Protein AF-A0A200JCT5-F1 (afdb_monomer_lite)

InterPro domains:
  IPR025014 Protein of unknown function DUF3958 [PF13125] (9-111)

pLDDT: mean 91.37, std 11.91, range [40.0, 98.0]

Foldseek 3Di:
DDLVVVLVVLVVVLVVLVVVLVVLVVVLVVLVVVVVVLVVVLVVVLVVLVVVLVVQVVPPCNVVSVVVSVVSVVVSVVVVVVSVVVNVVSVVSNVVSVVVSVVSVVVNVVSVVVVVVVVVPD

Sequence (122 aa):
MNVEDKELKINQQLRQVSIDQEDKRQEIRELEDLEADYFSIHHQEQRYFQDLIGNNQGSRDIGHFMELDEEANRLHQYERQRLEDIAERLVDEEVQLRRLEEDLYDERQKLFASENDSEVSD

Organism: NCBI:txid1834192

Structure (mmCIF, N/CA/C/O backbone):
data_AF-A0A200JCT5-F1
#
_entry.id   AF-A0A200JCT5-F1
#
loop_
_atom_site.group_PDB
_atom_site.id
_atom_site.type_symbol
_atom_site.label_atom_id
_atom_site.label_alt_id
_atom_site.label_comp_id
_atom_site.label_asym_id
_atom_site.label_entity_id
_atom_site.label_seq_id
_atom_site.pdbx_PDB_ins_code
_atom_site.Cartn_x
_atom_site.Cartn_y
_atom_site.Cartn_z
_atom_site.occupancy
_atom_site.B_iso_or_equiv
_atom_site.auth_seq_id
_atom_site.auth_comp_id
_atom_site.auth_asym_id
_atom_site.auth_atom_id
_atom_site.pdbx_PDB_model_num
ATOM 1 N N . MET A 1 1 ? -24.965 5.017 33.084 1.00 65.81 1 MET A N 1
ATOM 2 C CA . MET A 1 1 ? -24.834 4.157 31.895 1.00 65.81 1 MET A CA 1
ATOM 3 C C . MET A 1 1 ? -24.848 2.733 32.407 1.00 65.81 1 MET A C 1
ATOM 5 O O . MET A 1 1 ? -23.978 2.414 33.218 1.00 65.81 1 MET A O 1
ATOM 9 N N . ASN A 1 2 ? -25.890 1.970 32.078 1.00 85.56 2 ASN A N 1
ATOM 10 C CA . ASN A 1 2 ? -25.998 0.572 32.503 1.00 85.56 2 ASN A CA 1
ATOM 11 C C . ASN A 1 2 ? -25.021 -0.299 31.682 1.00 85.56 2 ASN A C 1
ATOM 13 O O . ASN A 1 2 ? -24.335 0.203 30.786 1.00 85.56 2 ASN A O 1
ATOM 17 N N . VAL A 1 3 ? -24.892 -1.576 32.039 1.00 86.62 3 VAL A N 1
ATOM 18 C CA . VAL A 1 3 ? -23.999 -2.507 31.335 1.00 86.62 3 VAL A CA 1
ATOM 19 C C . VAL A 1 3 ? -24.427 -2.687 29.878 1.00 86.62 3 VAL A C 1
ATOM 21 O O . VAL A 1 3 ? -23.576 -2.625 28.997 1.00 86.62 3 VAL A O 1
ATOM 24 N N . GLU A 1 4 ? -25.731 -2.765 29.611 1.00 89.19 4 GLU A N 1
ATOM 25 C CA . GLU A 1 4 ? -26.290 -2.873 28.256 1.00 89.19 4 GLU A CA 1
ATOM 26 C C . GLU A 1 4 ? -25.883 -1.698 27.346 1.00 89.19 4 GLU A C 1
ATOM 28 O O . GLU A 1 4 ? -25.460 -1.908 26.212 1.00 89.19 4 GLU A O 1
ATOM 33 N N . ASP A 1 5 ? -25.942 -0.459 27.844 1.00 91.69 5 ASP A N 1
ATOM 34 C CA . ASP A 1 5 ? -25.532 0.745 27.113 1.00 91.69 5 ASP A CA 1
ATOM 35 C C . ASP A 1 5 ? -24.029 0.709 26.785 1.00 91.69 5 ASP A C 1
ATOM 37 O O . ASP A 1 5 ? -23.605 1.117 25.699 1.00 91.69 5 ASP A O 1
ATOM 41 N N . LYS A 1 6 ? -23.206 0.248 27.739 1.00 91.12 6 LYS A N 1
ATOM 42 C CA . LYS A 1 6 ? -21.753 0.116 27.557 1.00 91.12 6 LYS A CA 1
ATOM 43 C C . LYS A 1 6 ? -21.425 -0.986 26.555 1.00 91.12 6 LYS A C 1
ATOM 45 O O . LYS A 1 6 ? -20.622 -0.754 25.656 1.00 91.12 6 LYS A O 1
ATOM 50 N N . GLU A 1 7 ? -22.074 -2.144 26.661 1.00 93.38 7 GLU A N 1
ATOM 51 C CA . GLU A 1 7 ? -21.900 -3.239 25.709 1.00 93.38 7 GLU A CA 1
ATOM 52 C C . GLU A 1 7 ? -22.338 -2.810 24.305 1.00 93.38 7 GLU A C 1
ATOM 54 O O . GLU A 1 7 ? -21.620 -3.046 23.332 1.00 93.38 7 GLU A O 1
ATOM 59 N N . LEU A 1 8 ? -23.483 -2.133 24.181 1.00 94.81 8 LEU A N 1
ATOM 60 C CA . LEU A 1 8 ? -23.967 -1.631 22.900 1.00 94.81 8 LEU A CA 1
ATOM 61 C C . LEU A 1 8 ? -22.942 -0.695 22.252 1.00 94.81 8 LEU A C 1
ATOM 63 O O . LEU A 1 8 ? -22.683 -0.818 21.054 1.00 94.81 8 LEU A O 1
ATOM 67 N N . LYS A 1 9 ? -22.332 0.200 23.037 1.00 95.56 9 LYS A N 1
ATOM 68 C CA . LYS A 1 9 ? -21.283 1.103 22.554 1.00 95.56 9 LYS A CA 1
ATOM 69 C C . LYS A 1 9 ? -20.042 0.337 22.088 1.00 95.56 9 LYS A C 1
ATOM 71 O O . LYS A 1 9 ? -19.582 0.584 20.975 1.00 95.56 9 LYS A O 1
ATOM 76 N N . ILE A 1 10 ? -19.549 -0.617 22.879 1.00 94.50 10 ILE A N 1
ATOM 77 C CA . ILE A 1 10 ? -18.392 -1.444 22.503 1.00 94.50 10 ILE A CA 1
ATOM 78 C C . ILE A 1 10 ? -18.691 -2.228 21.217 1.00 94.50 10 ILE A C 1
ATOM 80 O O . ILE A 1 10 ? -17.896 -2.223 20.283 1.00 94.50 10 ILE A O 1
ATOM 84 N N . ASN A 1 11 ? -19.881 -2.819 21.101 1.00 95.25 11 ASN A N 1
ATOM 85 C CA . ASN A 1 11 ? -20.305 -3.552 19.907 1.00 95.25 11 ASN A CA 1
ATOM 86 C C . ASN A 1 11 ? -20.463 -2.655 18.667 1.00 95.25 11 ASN A C 1
ATOM 88 O O . ASN A 1 11 ? -20.313 -3.133 17.541 1.00 95.25 11 ASN A O 1
ATOM 92 N N . GLN A 1 12 ? -20.814 -1.378 18.837 1.00 97.12 12 GLN A N 1
ATOM 93 C CA . GLN A 1 12 ? -20.809 -0.405 17.741 1.00 97.12 12 GLN A CA 1
ATOM 94 C C . GLN A 1 12 ? -19.377 -0.073 17.313 1.00 97.12 12 GLN A C 1
ATOM 96 O O . GLN A 1 12 ? -19.099 -0.047 16.117 1.00 97.12 12 GLN A O 1
ATOM 101 N N . GLN A 1 13 ? -18.466 0.119 18.270 1.00 97.25 13 GLN A N 1
ATOM 102 C CA . GLN A 1 13 ? -17.056 0.388 17.985 1.00 97.25 13 GLN A CA 1
ATOM 103 C C . GLN A 1 13 ? -16.378 -0.803 17.300 1.00 97.25 13 GLN A C 1
ATOM 105 O O . GLN A 1 13 ? -15.729 -0.605 16.283 1.00 97.25 13 GLN A O 1
ATOM 110 N N . LEU A 1 14 ? -16.606 -2.035 17.765 1.00 97.44 14 LEU A N 1
ATOM 111 C CA . LEU A 1 14 ? -16.096 -3.253 17.122 1.00 97.44 14 LEU A CA 1
ATOM 112 C C . LEU A 1 14 ? -16.577 -3.386 15.671 1.00 97.44 14 LEU A C 1
ATOM 114 O O . LEU A 1 14 ? -15.805 -3.750 14.789 1.00 97.44 14 LEU A O 1
ATOM 118 N N . ARG A 1 15 ? -17.845 -3.045 15.398 1.00 97.62 15 ARG A N 1
ATOM 119 C CA . ARG A 1 15 ? -18.361 -3.019 14.021 1.00 97.62 15 ARG A CA 1
ATOM 120 C C . ARG A 1 15 ? -17.646 -1.989 13.160 1.00 97.62 15 ARG A C 1
ATOM 122 O O . ARG A 1 15 ? -17.331 -2.301 12.019 1.00 97.62 15 ARG A O 1
ATOM 129 N N . GLN A 1 16 ? -17.400 -0.794 13.693 1.00 97.50 16 GLN A N 1
ATOM 130 C CA . GLN A 1 16 ? -16.672 0.238 12.961 1.00 97.50 16 GLN A CA 1
ATOM 131 C C . GLN A 1 16 ? -15.232 -0.199 12.680 1.00 97.50 16 GLN A C 1
ATOM 133 O O . GLN A 1 16 ? -14.814 -0.161 11.532 1.00 97.50 16 GLN A O 1
ATOM 138 N N . VAL A 1 17 ? -14.521 -0.717 13.686 1.00 97.56 17 VAL A N 1
ATOM 139 C CA . VAL A 1 17 ? -13.151 -1.226 13.525 1.00 97.56 17 VAL A CA 1
ATOM 140 C C . VAL A 1 17 ? -13.091 -2.343 12.485 1.00 97.56 17 VAL A C 1
ATOM 142 O O . VAL A 1 17 ? -12.186 -2.358 11.663 1.00 97.56 17 VAL A O 1
ATOM 145 N N . SER A 1 18 ? -14.076 -3.245 12.458 1.00 97.00 18 SER A N 1
ATOM 146 C CA . SER A 1 18 ? -14.143 -4.291 11.434 1.00 97.00 18 SER A CA 1
ATOM 147 C C . SER A 1 18 ? -14.317 -3.739 10.017 1.00 97.00 18 SER A C 1
ATOM 149 O O . SER A 1 18 ? -13.798 -4.350 9.085 1.00 97.00 18 SER A O 1
ATOM 151 N N . ILE A 1 19 ? -15.065 -2.645 9.842 1.00 98.00 19 ILE A N 1
ATOM 152 C CA . ILE A 1 19 ? -15.211 -1.972 8.543 1.00 98.00 19 ILE A CA 1
ATOM 153 C C . ILE A 1 19 ? -13.881 -1.317 8.174 1.00 98.00 19 ILE A C 1
ATOM 155 O O . ILE A 1 19 ? -13.336 -1.614 7.116 1.00 98.00 19 ILE A O 1
ATOM 159 N N . ASP A 1 20 ? -13.315 -0.531 9.091 1.00 97.94 20 ASP A N 1
ATOM 160 C CA . ASP A 1 20 ? -12.058 0.186 8.880 1.00 97.94 20 ASP A CA 1
ATOM 161 C C . ASP A 1 20 ? -10.910 -0.784 8.541 1.00 97.94 20 ASP A C 1
ATOM 163 O O . ASP A 1 20 ? -10.092 -0.508 7.668 1.00 97.94 20 ASP A O 1
ATOM 167 N N . GLN A 1 21 ? -10.856 -1.957 9.184 1.00 96.88 21 GLN A N 1
ATOM 168 C CA . GLN A 1 21 ? -9.867 -2.991 8.874 1.00 96.88 21 GLN A CA 1
ATOM 169 C C . GLN A 1 21 ? -10.040 -3.583 7.471 1.00 96.88 21 GLN A C 1
ATOM 171 O O . GLN A 1 21 ? -9.037 -3.904 6.833 1.00 96.88 21 GLN A O 1
ATOM 176 N N . GLU A 1 22 ? -11.272 -3.794 6.999 1.00 97.69 22 GLU A N 1
ATOM 177 C CA . GLU A 1 22 ? -11.484 -4.311 5.643 1.00 97.69 22 GLU A CA 1
ATOM 178 C C . GLU A 1 22 ? -11.142 -3.248 4.598 1.00 97.69 22 GLU A C 1
ATOM 180 O O . GLU A 1 22 ? -10.458 -3.569 3.628 1.00 97.69 22 GLU A O 1
ATOM 185 N N . ASP A 1 23 ? -11.507 -1.987 4.846 1.00 97.44 23 ASP A N 1
ATOM 186 C CA . ASP A 1 23 ? -11.125 -0.856 3.998 1.00 97.44 23 ASP A CA 1
ATOM 187 C C . ASP A 1 23 ? -9.593 -0.745 3.907 1.00 97.44 23 ASP A C 1
ATOM 189 O O . ASP A 1 23 ? -9.034 -0.688 2.811 1.00 97.44 23 ASP A O 1
ATOM 193 N N . LYS A 1 24 ? -8.880 -0.836 5.040 1.00 96.88 24 LYS A N 1
ATOM 194 C CA . LYS A 1 24 ? -7.407 -0.854 5.049 1.00 96.88 24 LYS A CA 1
ATOM 195 C C . LYS A 1 24 ? -6.825 -2.039 4.287 1.00 96.88 24 LYS A C 1
ATOM 197 O O . LYS A 1 24 ? -5.872 -1.872 3.531 1.00 96.88 24 LYS A O 1
ATOM 202 N N . ARG A 1 25 ? -7.388 -3.239 4.450 1.00 95.56 25 ARG A N 1
ATOM 203 C CA . ARG A 1 25 ? -6.947 -4.422 3.695 1.00 95.56 25 ARG A CA 1
ATOM 204 C C . ARG A 1 25 ? -7.166 -4.254 2.198 1.00 95.56 25 ARG A C 1
ATOM 206 O O . ARG A 1 25 ? -6.354 -4.752 1.424 1.00 95.56 25 ARG A O 1
ATOM 213 N N . GLN A 1 26 ? -8.244 -3.593 1.789 1.00 97.69 26 GLN A N 1
ATOM 214 C CA . GLN A 1 26 ? -8.470 -3.272 0.389 1.00 97.69 26 GLN A CA 1
ATOM 215 C C . GLN A 1 26 ? -7.425 -2.273 -0.122 1.00 97.69 26 GLN A C 1
ATOM 217 O O . GLN A 1 26 ? -6.808 -2.545 -1.147 1.00 97.69 26 GLN A O 1
ATOM 222 N N . GLU A 1 27 ? -7.165 -1.186 0.609 1.00 97.75 27 GLU A N 1
ATOM 223 C CA . GLU A 1 27 ? -6.136 -0.201 0.241 1.00 97.75 27 GLU A CA 1
ATOM 224 C C . GLU A 1 27 ? -4.743 -0.837 0.094 1.00 97.75 27 GLU A C 1
ATOM 226 O O . GLU A 1 27 ? -4.014 -0.514 -0.840 1.00 97.75 27 GLU A O 1
ATOM 231 N N . ILE A 1 28 ? -4.383 -1.777 0.977 1.00 95.81 28 ILE A N 1
ATOM 232 C CA . ILE A 1 28 ? -3.117 -2.520 0.883 1.00 95.81 28 ILE A CA 1
ATOM 233 C C . ILE A 1 28 ? -3.061 -3.347 -0.408 1.00 95.81 28 ILE A C 1
ATOM 235 O O . ILE A 1 28 ? -2.059 -3.287 -1.110 1.00 95.81 28 ILE A O 1
ATOM 239 N N . ARG A 1 29 ? -4.130 -4.073 -0.765 1.00 97.44 29 ARG A N 1
ATOM 240 C CA . ARG A 1 29 ? -4.168 -4.854 -2.019 1.00 97.44 29 ARG A CA 1
ATOM 241 C C . ARG A 1 29 ? -4.059 -3.956 -3.252 1.00 97.44 29 ARG A C 1
ATOM 243 O O . ARG A 1 29 ? -3.348 -4.288 -4.191 1.00 97.44 29 ARG A O 1
ATOM 250 N N . GLU A 1 30 ? -4.744 -2.814 -3.244 1.00 97.50 30 GLU A N 1
ATOM 251 C CA . GLU A 1 30 ? -4.661 -1.836 -4.335 1.00 97.50 30 GLU A CA 1
ATOM 252 C C . GLU A 1 30 ? -3.240 -1.266 -4.478 1.00 97.50 30 GLU A C 1
ATOM 254 O O . GLU A 1 30 ? -2.776 -1.037 -5.596 1.00 97.50 30 GLU A O 1
ATOM 259 N N . LEU A 1 31 ? -2.527 -1.073 -3.362 1.00 97.50 31 LEU A N 1
ATOM 260 C CA . LEU A 1 31 ? -1.121 -0.679 -3.382 1.00 97.50 31 LEU A CA 1
ATOM 261 C C . LEU A 1 31 ? -0.218 -1.795 -3.926 1.00 97.50 31 LEU A C 1
ATOM 263 O O . LEU A 1 31 ? 0.646 -1.505 -4.746 1.00 97.50 31 LEU A O 1
ATOM 267 N N . GLU A 1 32 ? -0.425 -3.048 -3.517 1.00 96.06 32 GLU A N 1
ATOM 268 C CA . GLU A 1 32 ? 0.331 -4.205 -4.027 1.00 96.06 32 GLU A CA 1
ATOM 269 C C . GLU A 1 32 ? 0.178 -4.355 -5.552 1.00 96.06 32 GLU A C 1
ATOM 271 O O . GLU A 1 32 ? 1.160 -4.597 -6.260 1.00 96.06 32 GLU A O 1
ATOM 276 N N . ASP A 1 33 ? -1.036 -4.152 -6.075 1.00 97.19 33 ASP A N 1
ATOM 277 C CA . ASP A 1 33 ? -1.303 -4.146 -7.517 1.00 97.19 33 ASP A CA 1
ATOM 278 C C . ASP A 1 33 ? -0.568 -2.986 -8.216 1.00 97.19 33 ASP A C 1
ATOM 280 O O . ASP A 1 33 ? 0.073 -3.181 -9.254 1.00 97.19 33 ASP A O 1
ATOM 284 N N . LEU A 1 34 ? -0.596 -1.785 -7.626 1.00 95.69 34 LEU A N 1
ATOM 285 C CA . LEU A 1 34 ? 0.114 -0.616 -8.152 1.00 95.69 34 LEU A CA 1
ATOM 286 C C . LEU A 1 34 ? 1.637 -0.820 -8.167 1.00 95.69 34 LEU A C 1
ATOM 288 O O . LEU A 1 34 ? 2.299 -0.447 -9.137 1.00 95.69 34 LEU A O 1
ATOM 292 N N . GLU A 1 35 ? 2.200 -1.415 -7.116 1.00 96.31 35 GLU A N 1
ATOM 293 C CA . GLU A 1 35 ? 3.620 -1.764 -7.047 1.00 96.31 35 GLU A CA 1
ATOM 294 C C . GLU A 1 35 ? 3.992 -2.777 -8.132 1.00 96.31 35 GLU A C 1
ATOM 296 O O . GLU A 1 35 ? 5.007 -2.610 -8.814 1.00 96.31 35 GLU A O 1
ATOM 301 N N . ALA A 1 36 ? 3.164 -3.805 -8.340 1.00 95.19 36 ALA A N 1
ATOM 302 C CA . ALA A 1 36 ? 3.389 -4.802 -9.381 1.00 95.19 36 ALA A CA 1
ATOM 303 C C . ALA A 1 36 ? 3.414 -4.170 -10.784 1.00 95.19 36 ALA A C 1
ATOM 305 O O . ALA A 1 36 ? 4.323 -4.453 -11.577 1.00 95.19 36 ALA A O 1
ATOM 306 N N . ASP A 1 37 ? 2.466 -3.277 -11.072 1.00 95.75 37 ASP A N 1
ATOM 307 C CA . ASP A 1 37 ? 2.421 -2.519 -12.323 1.00 95.75 37 ASP A CA 1
ATOM 308 C C . ASP A 1 37 ? 3.651 -1.619 -12.481 1.00 95.75 37 ASP A C 1
ATOM 310 O O . ASP A 1 37 ? 4.303 -1.626 -13.531 1.00 95.75 37 ASP A O 1
ATOM 314 N N . TYR A 1 38 ? 4.021 -0.894 -11.424 1.00 94.56 38 TYR A N 1
ATOM 315 C CA . TYR A 1 38 ? 5.209 -0.046 -11.403 1.00 94.56 38 TYR A CA 1
ATOM 316 C C . TYR A 1 38 ? 6.486 -0.840 -11.716 1.00 94.56 38 TYR A C 1
ATOM 318 O O . TYR A 1 38 ? 7.234 -0.470 -12.625 1.00 94.56 38 TYR A O 1
ATOM 326 N N . PHE A 1 39 ? 6.728 -1.964 -11.033 1.00 93.69 39 PHE A N 1
ATOM 327 C CA . PHE A 1 39 ? 7.921 -2.783 -11.269 1.00 93.69 39 PHE A CA 1
ATOM 328 C C . PHE A 1 39 ? 7.937 -3.393 -12.675 1.00 93.69 39 PHE A C 1
ATOM 330 O O . PHE A 1 39 ? 9.002 -3.498 -13.292 1.00 93.69 39 PHE A O 1
ATOM 337 N N . SER A 1 40 ? 6.768 -3.756 -13.208 1.00 95.88 40 SER A N 1
ATOM 338 C CA . SER A 1 40 ? 6.622 -4.221 -14.588 1.00 95.88 40 SER A CA 1
ATOM 339 C C . SER A 1 40 ? 7.033 -3.142 -15.596 1.00 95.88 40 SER A C 1
ATOM 341 O O . SER A 1 40 ? 7.823 -3.421 -16.504 1.00 95.88 40 SER A O 1
ATOM 343 N N . ILE A 1 41 ? 6.564 -1.903 -15.415 1.00 93.69 41 ILE A N 1
ATOM 344 C CA . ILE A 1 41 ? 6.913 -0.759 -16.271 1.00 93.69 41 ILE A CA 1
ATOM 345 C C . ILE A 1 41 ? 8.402 -0.425 -16.149 1.00 93.69 41 ILE A C 1
ATOM 347 O O . ILE A 1 41 ? 9.086 -0.327 -17.167 1.00 93.69 41 ILE A O 1
ATOM 351 N N . HIS A 1 42 ? 8.921 -0.323 -14.923 1.00 93.69 42 HIS A N 1
ATOM 352 C CA . HIS A 1 42 ? 10.328 -0.017 -14.667 1.00 93.69 42 HIS A CA 1
ATOM 353 C C . HIS A 1 42 ? 11.263 -1.017 -15.362 1.00 93.69 42 HIS A C 1
ATOM 355 O O . HIS A 1 42 ? 12.223 -0.630 -16.029 1.00 93.69 42 HIS A O 1
ATOM 361 N N . HIS A 1 43 ? 10.948 -2.313 -15.284 1.00 93.75 43 HIS A N 1
ATOM 362 C CA . HIS A 1 43 ? 11.727 -3.359 -15.949 1.00 93.75 43 HIS A CA 1
ATOM 363 C C . HIS A 1 43 ? 11.704 -3.241 -17.480 1.00 93.75 43 HIS A C 1
ATOM 365 O O . HIS A 1 43 ? 12.717 -3.476 -18.144 1.00 93.75 43 HIS A O 1
ATOM 371 N N . GLN A 1 44 ? 10.556 -2.883 -18.061 1.00 95.50 44 GLN A N 1
ATOM 372 C CA . GLN A 1 44 ? 10.441 -2.657 -19.505 1.00 95.50 44 GLN A CA 1
ATOM 373 C C . GLN A 1 44 ? 11.247 -1.434 -19.950 1.00 95.50 44 GLN A C 1
ATOM 375 O O . GLN A 1 44 ? 11.957 -1.502 -20.953 1.00 95.50 44 GLN A O 1
ATOM 380 N N . GLU A 1 45 ? 11.174 -0.344 -19.192 1.00 94.94 45 GLU A N 1
ATOM 381 C CA . GLU A 1 45 ? 11.901 0.889 -19.481 1.00 94.94 45 GLU A CA 1
ATOM 382 C C . GLU A 1 45 ? 13.418 0.698 -19.362 1.00 94.94 45 GLU A C 1
ATOM 384 O O . GLU A 1 45 ? 14.164 1.097 -20.257 1.00 94.94 45 GLU A O 1
ATOM 389 N N . GLN A 1 46 ? 13.882 -0.014 -18.332 1.00 93.25 46 GLN A N 1
ATOM 390 C CA . GLN A 1 46 ? 15.299 -0.335 -18.174 1.00 93.25 46 GLN A CA 1
ATOM 391 C C . GLN A 1 46 ? 15.830 -1.153 -19.360 1.00 93.25 46 GLN A C 1
ATOM 393 O O . GLN A 1 46 ? 16.912 -0.878 -19.884 1.00 93.25 46 GLN A O 1
ATOM 398 N N . ARG A 1 47 ? 15.062 -2.147 -19.826 1.00 95.81 47 ARG A N 1
ATOM 399 C CA . ARG A 1 47 ? 15.412 -2.908 -21.035 1.00 95.81 47 ARG A CA 1
ATOM 400 C C . ARG A 1 47 ? 15.449 -2.026 -22.274 1.00 95.81 47 ARG A C 1
ATOM 402 O O . ARG A 1 47 ? 16.382 -2.138 -23.063 1.00 95.81 47 ARG A O 1
ATOM 409 N N . TYR A 1 48 ? 14.471 -1.138 -22.425 1.00 95.44 48 TYR A N 1
ATOM 410 C CA . TYR A 1 48 ? 14.419 -0.205 -23.543 1.00 95.44 48 TYR A CA 1
ATOM 411 C C . TYR A 1 48 ? 15.675 0.674 -23.609 1.00 95.44 48 TYR A C 1
ATOM 413 O O . TYR A 1 48 ? 16.288 0.770 -24.672 1.00 95.44 48 TYR A O 1
ATOM 421 N N . PHE A 1 49 ? 16.110 1.259 -22.488 1.00 95.00 49 PHE A N 1
ATOM 422 C CA . PHE A 1 49 ? 17.330 2.068 -22.462 1.00 95.00 49 PHE A CA 1
ATOM 423 C C . PHE A 1 49 ? 18.595 1.243 -22.716 1.00 95.00 49 PHE A C 1
ATOM 425 O O . PHE A 1 49 ? 19.459 1.683 -23.476 1.00 95.00 49 PHE A O 1
ATOM 432 N N . GLN A 1 50 ? 18.690 0.026 -22.171 1.00 93.81 50 GLN A N 1
ATOM 433 C CA . GLN A 1 50 ? 19.806 -0.885 -22.457 1.00 93.81 50 GLN A CA 1
ATOM 434 C C . GLN A 1 50 ? 19.910 -1.213 -23.952 1.00 93.81 50 GLN A C 1
ATOM 436 O O . GLN A 1 50 ? 20.997 -1.115 -24.528 1.00 93.81 50 GLN A O 1
ATOM 441 N N . ASP A 1 51 ? 18.787 -1.544 -24.590 1.00 95.44 51 ASP A N 1
ATOM 442 C CA . ASP A 1 51 ? 18.730 -1.828 -26.024 1.00 95.44 51 ASP A CA 1
ATOM 443 C C . ASP A 1 51 ? 19.050 -0.575 -26.849 1.00 95.44 51 ASP A C 1
ATOM 445 O O . ASP A 1 51 ? 19.798 -0.642 -27.826 1.00 95.44 51 ASP A O 1
ATOM 449 N N . LEU A 1 52 ? 18.529 0.589 -26.453 1.00 94.12 52 LEU A N 1
ATOM 450 C CA . LEU A 1 52 ? 18.768 1.858 -27.136 1.00 94.12 52 LEU A CA 1
ATOM 451 C C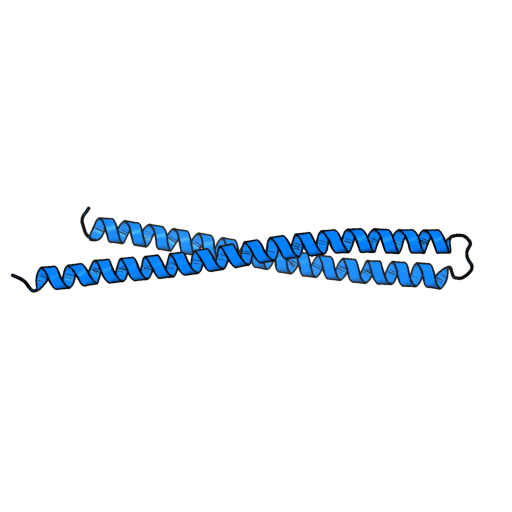 . LEU A 1 52 ? 20.251 2.251 -27.087 1.00 94.12 52 LEU A C 1
ATOM 453 O O . LEU A 1 52 ? 20.829 2.582 -28.123 1.00 94.12 52 LEU A O 1
ATOM 457 N N . ILE A 1 53 ? 20.885 2.162 -25.917 1.00 94.38 53 ILE A N 1
ATOM 458 C CA . ILE A 1 53 ? 22.315 2.440 -25.731 1.00 94.38 53 ILE A CA 1
ATOM 459 C C . ILE A 1 53 ? 23.161 1.412 -26.492 1.00 94.38 53 ILE A C 1
ATOM 461 O O . ILE A 1 53 ? 24.095 1.787 -27.203 1.00 94.38 53 ILE A O 1
ATOM 465 N N . GLY A 1 54 ? 22.819 0.123 -26.390 1.00 93.94 54 GLY A N 1
ATOM 466 C CA . GLY A 1 54 ? 23.519 -0.967 -27.070 1.00 93.94 54 GLY A CA 1
ATOM 467 C C . GLY A 1 54 ? 23.491 -0.836 -28.595 1.00 93.94 54 GLY A C 1
ATOM 468 O O . GLY A 1 54 ? 24.531 -0.942 -29.246 1.00 93.94 54 GLY A O 1
ATOM 469 N N . ASN A 1 55 ? 22.326 -0.526 -29.166 1.00 93.75 55 ASN A N 1
ATOM 470 C CA . ASN A 1 55 ? 22.149 -0.374 -30.613 1.00 93.75 55 ASN A CA 1
ATOM 471 C C . ASN A 1 55 ? 22.797 0.900 -31.176 1.00 93.75 55 ASN A C 1
ATOM 473 O O . ASN A 1 55 ? 23.065 0.971 -32.375 1.00 93.75 55 ASN A O 1
ATOM 477 N N . ASN A 1 56 ? 23.062 1.897 -30.329 1.00 93.25 56 ASN A N 1
ATOM 478 C CA . ASN A 1 56 ? 23.649 3.177 -30.723 1.00 93.25 56 ASN A CA 1
ATOM 479 C C . ASN A 1 56 ? 25.110 3.332 -30.267 1.00 93.25 56 ASN A C 1
ATOM 481 O O . ASN A 1 56 ? 25.626 4.451 -30.198 1.00 93.25 56 ASN A O 1
ATOM 485 N N . GLN A 1 57 ? 25.811 2.229 -29.989 1.00 88.38 57 GLN A N 1
ATOM 486 C CA . GLN A 1 57 ? 27.240 2.261 -29.673 1.00 88.38 57 GLN A CA 1
ATOM 487 C C . GLN A 1 57 ? 28.055 2.943 -30.780 1.00 88.38 57 GLN A C 1
ATOM 489 O O . GLN A 1 57 ? 27.984 2.588 -31.954 1.00 88.38 57 GLN A O 1
ATOM 494 N N . GLY A 1 58 ? 28.840 3.953 -30.393 1.00 88.00 58 GLY A N 1
ATOM 495 C CA . GLY A 1 58 ? 29.620 4.775 -31.323 1.00 88.00 58 GLY A CA 1
ATOM 496 C C . GLY A 1 58 ? 28.826 5.882 -32.030 1.00 88.00 58 GLY A C 1
ATOM 497 O O . GLY A 1 58 ? 29.418 6.654 -32.786 1.00 88.00 58 GLY A O 1
ATOM 498 N N . SER A 1 59 ? 27.518 6.000 -31.773 1.00 93.81 59 SER A N 1
ATOM 499 C CA . SER A 1 59 ? 26.727 7.167 -32.173 1.00 93.81 59 SER A CA 1
ATOM 500 C C . SER A 1 59 ? 27.162 8.412 -31.397 1.00 93.81 59 SER A C 1
ATOM 502 O O . SER A 1 59 ? 27.646 8.330 -30.268 1.00 93.81 59 SER A O 1
ATOM 504 N N . ARG A 1 60 ? 26.939 9.590 -31.987 1.00 91.75 60 ARG A N 1
ATOM 505 C CA . ARG A 1 60 ? 27.114 10.880 -31.299 1.00 91.75 60 ARG A CA 1
ATOM 506 C C . ARG A 1 60 ? 26.089 11.085 -30.182 1.00 91.75 60 ARG A C 1
ATOM 508 O O . ARG A 1 60 ? 26.371 11.828 -29.249 1.00 91.75 60 ARG A O 1
ATOM 515 N N . ASP A 1 61 ? 24.956 10.392 -30.262 1.00 91.06 61 ASP A N 1
ATOM 516 C CA . ASP A 1 61 ? 23.823 10.564 -29.349 1.00 91.06 61 ASP A CA 1
ATOM 517 C C . ASP A 1 61 ? 23.877 9.619 -28.139 1.00 91.06 61 ASP A C 1
ATOM 519 O O . ASP A 1 61 ? 23.018 9.683 -27.266 1.00 91.06 61 ASP A O 1
ATOM 523 N N . ILE A 1 62 ? 24.896 8.755 -28.038 1.00 93.06 62 ILE A N 1
ATOM 524 C CA . ILE A 1 62 ? 24.989 7.779 -26.942 1.00 93.06 62 ILE A CA 1
ATOM 525 C C . ILE A 1 62 ? 25.021 8.438 -25.559 1.00 93.06 62 ILE A C 1
ATOM 527 O O . ILE A 1 62 ? 24.383 7.942 -24.637 1.00 93.06 62 ILE A O 1
ATOM 531 N N . GLY A 1 63 ? 25.707 9.580 -25.431 1.00 92.38 63 GLY A N 1
ATOM 532 C CA . GLY A 1 63 ? 25.741 10.336 -24.178 1.00 92.38 63 GLY A CA 1
ATOM 533 C C . GLY A 1 63 ? 24.353 10.821 -23.765 1.00 92.38 63 GLY A C 1
ATOM 534 O O . GLY A 1 63 ? 23.984 10.690 -22.606 1.00 92.38 63 GLY A O 1
ATOM 535 N N . HIS A 1 64 ? 23.547 11.274 -24.728 1.00 93.88 64 HIS A N 1
ATOM 536 C CA . HIS A 1 64 ? 22.179 11.709 -24.465 1.00 93.88 64 HIS A CA 1
ATOM 537 C C . HIS A 1 64 ? 21.287 10.554 -23.983 1.00 93.88 64 HIS A C 1
ATOM 539 O O . HIS A 1 64 ? 20.513 10.722 -23.047 1.00 93.88 64 HIS A O 1
ATOM 545 N N . PHE A 1 65 ? 21.418 9.357 -24.566 1.00 93.69 65 PHE A N 1
ATOM 546 C CA . PHE A 1 65 ? 20.654 8.192 -24.103 1.00 93.69 65 PHE A CA 1
ATOM 547 C C . PHE A 1 65 ? 21.061 7.729 -22.700 1.00 93.69 65 PHE A C 1
ATOM 549 O O . PHE A 1 65 ? 20.197 7.306 -21.938 1.00 93.69 65 PHE A O 1
ATOM 556 N N . MET A 1 66 ? 22.343 7.844 -22.343 1.00 93.81 66 MET A N 1
ATOM 557 C CA . MET A 1 66 ? 22.804 7.571 -20.977 1.00 93.81 66 MET A CA 1
ATOM 558 C C . MET A 1 66 ? 22.241 8.586 -19.971 1.00 93.81 66 MET A C 1
ATOM 560 O O . MET A 1 66 ? 21.826 8.196 -18.887 1.00 93.81 66 MET A O 1
ATOM 564 N N . GLU A 1 67 ? 22.173 9.870 -20.334 1.00 95.81 67 GLU A N 1
ATOM 565 C CA . GLU A 1 67 ? 21.564 10.905 -19.484 1.00 95.81 67 GLU A CA 1
ATOM 566 C C . GLU A 1 67 ? 20.071 10.646 -19.234 1.00 95.81 67 GLU A C 1
ATOM 568 O O . GLU A 1 67 ? 19.607 10.805 -18.104 1.00 95.81 67 GLU A O 1
ATOM 573 N N . LEU A 1 68 ? 19.331 10.213 -20.263 1.00 94.25 68 LEU A N 1
ATOM 574 C CA . LEU A 1 68 ? 17.916 9.854 -20.133 1.00 94.25 68 LEU A CA 1
ATOM 575 C C . LEU A 1 68 ? 17.706 8.625 -19.237 1.00 94.25 68 LEU A C 1
ATOM 577 O O . LEU A 1 68 ? 16.802 8.640 -18.405 1.00 94.25 68 LEU A O 1
ATOM 581 N N . ASP A 1 69 ? 18.547 7.593 -19.361 1.00 95.19 69 ASP A N 1
ATOM 582 C CA . ASP A 1 69 ? 18.506 6.418 -18.476 1.00 95.19 69 ASP A CA 1
ATOM 583 C C . ASP A 1 69 ? 18.788 6.808 -17.014 1.00 95.19 69 ASP A C 1
ATOM 585 O O . ASP A 1 69 ? 18.084 6.393 -16.093 1.00 95.19 69 ASP A O 1
ATOM 589 N N . GLU A 1 70 ? 19.776 7.673 -16.772 1.00 95.31 70 GLU A N 1
ATOM 590 C CA . GLU A 1 70 ? 20.042 8.196 -15.429 1.00 95.31 70 GLU A CA 1
ATOM 591 C C . GLU A 1 70 ? 18.876 9.022 -14.871 1.00 95.31 70 GLU A C 1
ATOM 593 O O . GLU A 1 70 ? 18.559 8.921 -13.683 1.00 95.31 70 GLU A O 1
ATOM 598 N N . GLU A 1 71 ? 18.241 9.858 -15.695 1.00 95.38 71 GLU A N 1
ATOM 599 C CA . GLU A 1 71 ? 17.073 10.640 -15.291 1.00 95.38 71 GLU A CA 1
ATOM 600 C C . GLU A 1 71 ? 15.884 9.742 -14.942 1.00 95.38 71 GLU A C 1
ATOM 602 O O . GLU A 1 71 ? 15.307 9.906 -13.864 1.00 95.38 71 GLU A O 1
ATOM 607 N N . ALA A 1 72 ? 15.583 8.751 -15.784 1.00 93.31 72 ALA A N 1
ATOM 608 C CA . ALA A 1 72 ? 14.550 7.758 -15.514 1.00 93.31 72 ALA A CA 1
ATOM 609 C C . ALA A 1 72 ? 14.830 7.028 -14.191 1.00 93.31 72 ALA A C 1
ATOM 611 O O . ALA A 1 72 ? 13.966 6.966 -13.317 1.00 93.31 72 ALA A O 1
ATOM 612 N N . ASN A 1 73 ? 16.065 6.567 -13.970 1.00 93.25 73 ASN A N 1
ATOM 613 C CA . ASN A 1 73 ? 16.450 5.897 -12.726 1.00 93.25 73 ASN A CA 1
ATOM 614 C C . ASN A 1 73 ? 16.275 6.782 -11.479 1.00 93.25 73 ASN A C 1
ATOM 616 O O . ASN A 1 73 ? 15.871 6.282 -10.428 1.00 93.25 73 ASN A O 1
ATOM 620 N N . ARG A 1 74 ? 16.533 8.094 -11.572 1.00 94.31 74 ARG A N 1
ATOM 621 C CA . ARG A 1 74 ? 16.270 9.031 -10.464 1.00 94.31 74 ARG A CA 1
ATOM 622 C C . ARG A 1 74 ? 14.776 9.158 -10.161 1.00 94.31 74 ARG A C 1
ATOM 624 O O . ARG A 1 74 ? 14.403 9.184 -8.989 1.00 94.31 74 ARG A O 1
ATOM 631 N N . LEU A 1 75 ? 13.930 9.218 -11.189 1.00 93.12 75 LEU A N 1
ATOM 632 C CA . LEU A 1 75 ? 12.474 9.257 -11.016 1.00 93.12 75 LEU A CA 1
ATOM 633 C C . LEU A 1 75 ? 11.955 7.967 -10.370 1.00 93.12 75 LEU A C 1
ATOM 635 O O . LEU A 1 75 ? 11.155 8.029 -9.440 1.00 93.12 75 LEU A O 1
ATOM 639 N N . HIS A 1 76 ? 12.483 6.816 -10.783 1.00 93.69 76 HIS A N 1
ATOM 640 C CA . HIS A 1 76 ? 12.147 5.515 -10.197 1.00 93.69 76 HIS A CA 1
ATOM 641 C C . HIS A 1 76 ? 12.546 5.402 -8.726 1.00 93.69 76 HIS A C 1
ATOM 643 O O . HIS A 1 76 ? 11.797 4.869 -7.913 1.00 93.69 76 HIS A O 1
ATOM 649 N N . GLN A 1 77 ? 13.698 5.945 -8.333 1.00 93.62 77 GLN A N 1
ATOM 650 C CA . GLN A 1 77 ? 14.074 5.987 -6.915 1.00 93.62 77 GLN A CA 1
ATOM 651 C C . GLN A 1 77 ? 13.075 6.795 -6.081 1.00 93.62 77 GLN A C 1
ATOM 653 O O . GLN A 1 77 ? 12.721 6.376 -4.981 1.00 93.62 77 GLN A O 1
ATOM 658 N N . TYR A 1 78 ? 12.607 7.928 -6.611 1.00 94.88 78 TYR A N 1
ATOM 659 C CA . TYR A 1 78 ? 11.602 8.746 -5.939 1.00 94.88 78 TYR A CA 1
ATOM 660 C C . TYR A 1 78 ? 10.257 8.022 -5.822 1.00 94.88 78 TYR A C 1
ATOM 662 O O . TYR A 1 78 ? 9.691 7.965 -4.732 1.00 94.88 78 TYR A O 1
ATOM 670 N N . GLU A 1 79 ? 9.758 7.447 -6.919 1.00 93.88 79 GLU A N 1
ATOM 671 C CA . GLU A 1 79 ? 8.462 6.763 -6.908 1.00 93.88 79 GLU A CA 1
ATOM 672 C C . GLU A 1 79 ? 8.493 5.524 -6.013 1.00 93.88 79 GLU A C 1
ATOM 674 O O . GLU A 1 79 ? 7.565 5.293 -5.243 1.00 93.88 79 GLU A O 1
ATOM 679 N N . ARG A 1 80 ? 9.602 4.780 -6.026 1.00 94.38 80 ARG A N 1
ATOM 680 C CA . ARG A 1 80 ? 9.800 3.651 -5.121 1.00 94.38 80 ARG A CA 1
ATOM 681 C C . ARG A 1 80 ? 9.745 4.074 -3.656 1.00 94.38 80 ARG A C 1
ATOM 683 O O . ARG A 1 80 ? 9.028 3.445 -2.889 1.00 94.38 80 ARG A O 1
ATOM 690 N N . GLN A 1 81 ? 10.462 5.133 -3.275 1.00 96.12 81 GLN A N 1
ATOM 691 C CA . GLN A 1 81 ? 10.414 5.632 -1.898 1.00 96.12 81 GLN A CA 1
ATOM 692 C C . GLN A 1 81 ? 8.991 6.048 -1.519 1.00 96.12 81 GLN A C 1
ATOM 694 O O . GLN A 1 81 ? 8.518 5.737 -0.434 1.00 96.12 81 GLN A O 1
ATOM 699 N N . ARG A 1 82 ? 8.283 6.716 -2.434 1.00 95.56 82 ARG A N 1
ATOM 700 C CA . ARG A 1 82 ? 6.896 7.126 -2.220 1.00 95.56 82 ARG A CA 1
ATOM 701 C C . ARG A 1 82 ? 5.967 5.928 -1.989 1.00 95.56 82 ARG A C 1
ATOM 703 O O . ARG A 1 82 ? 5.103 6.018 -1.121 1.00 95.56 82 ARG A O 1
ATOM 710 N N . LEU A 1 83 ? 6.109 4.846 -2.756 1.00 96.00 83 LEU A N 1
ATOM 711 C CA . LEU A 1 83 ? 5.325 3.617 -2.570 1.00 96.00 83 LEU A CA 1
ATOM 712 C C . LEU A 1 83 ? 5.661 2.943 -1.231 1.00 96.00 83 LEU A C 1
ATOM 714 O O . LEU A 1 83 ? 4.744 2.617 -0.481 1.00 96.00 83 LEU A O 1
ATOM 718 N N . GLU A 1 84 ? 6.950 2.853 -0.884 1.00 95.69 84 GLU A N 1
ATO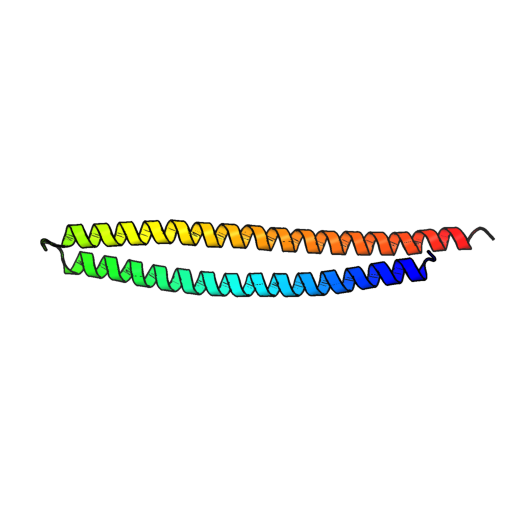M 719 C CA . GLU A 1 84 ? 7.421 2.315 0.401 1.00 95.69 84 GLU A CA 1
ATOM 720 C C . GLU A 1 84 ? 6.856 3.112 1.599 1.00 95.69 84 GLU A C 1
ATOM 722 O O . GLU A 1 84 ? 6.339 2.514 2.543 1.00 95.69 84 GLU A O 1
ATOM 727 N N . ASP A 1 85 ? 6.853 4.450 1.536 1.00 97.62 85 ASP A N 1
ATOM 728 C CA . ASP A 1 85 ? 6.290 5.315 2.586 1.00 97.62 85 ASP A CA 1
ATOM 729 C C . ASP A 1 85 ? 4.771 5.097 2.762 1.00 97.62 85 ASP A C 1
ATOM 731 O O . ASP A 1 85 ? 4.237 5.137 3.876 1.00 97.62 85 ASP A O 1
ATOM 735 N N . ILE A 1 86 ? 4.043 4.884 1.657 1.00 97.06 86 ILE A N 1
ATOM 736 C CA . ILE A 1 86 ? 2.602 4.598 1.698 1.00 97.06 86 ILE A CA 1
ATOM 737 C C . ILE A 1 86 ? 2.362 3.210 2.299 1.00 97.06 86 ILE A C 1
ATOM 739 O O . ILE A 1 86 ? 1.473 3.074 3.143 1.00 97.06 86 ILE A O 1
ATOM 743 N N . ALA A 1 87 ? 3.152 2.209 1.901 1.00 95.81 87 ALA A N 1
ATOM 744 C CA . ALA A 1 87 ? 3.067 0.851 2.424 1.00 95.81 87 ALA A CA 1
ATOM 745 C C . ALA A 1 87 ? 3.284 0.821 3.943 1.00 95.81 87 ALA A C 1
ATOM 747 O O . ALA A 1 87 ? 2.455 0.264 4.663 1.00 95.81 87 ALA A O 1
ATOM 748 N N . GLU A 1 88 ? 4.342 1.471 4.438 1.00 97.25 88 GLU A N 1
ATOM 749 C CA . GLU A 1 88 ? 4.639 1.551 5.873 1.00 97.25 88 GLU A CA 1
ATOM 750 C C . GLU A 1 88 ? 3.469 2.167 6.646 1.00 97.25 88 GLU A C 1
ATOM 752 O O . GLU A 1 88 ? 2.981 1.577 7.612 1.00 97.25 88 GLU A O 1
ATOM 757 N N . ARG A 1 89 ? 2.936 3.298 6.163 1.00 97.88 89 ARG A N 1
ATOM 758 C CA . ARG A 1 89 ? 1.784 3.953 6.791 1.00 97.88 89 ARG A CA 1
ATOM 759 C C . ARG A 1 89 ? 0.555 3.041 6.848 1.00 97.88 89 ARG A C 1
ATOM 761 O O . ARG A 1 89 ? -0.110 2.995 7.880 1.00 97.88 89 ARG A O 1
ATOM 768 N N . LEU A 1 90 ? 0.223 2.349 5.757 1.00 96.25 90 LEU A N 1
ATOM 769 C CA . LEU A 1 90 ? -0.957 1.477 5.713 1.00 96.25 90 LEU A CA 1
ATOM 770 C C . LEU A 1 90 ? -0.816 0.275 6.649 1.00 96.25 90 LEU A C 1
ATOM 772 O O . LEU A 1 90 ? -1.776 -0.082 7.333 1.00 96.25 90 LEU A O 1
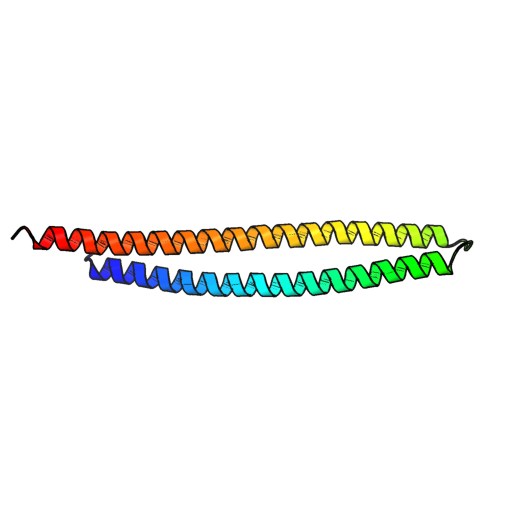ATOM 776 N N . VAL A 1 91 ? 0.376 -0.323 6.715 1.00 95.06 91 VAL A N 1
ATOM 777 C CA . VAL A 1 91 ? 0.670 -1.416 7.649 1.00 95.06 91 VAL A CA 1
ATOM 778 C C . VAL A 1 91 ? 0.559 -0.934 9.094 1.00 95.06 91 VAL A C 1
ATOM 780 O O . VAL A 1 91 ? -0.059 -1.610 9.917 1.00 95.06 91 VAL A O 1
ATOM 783 N N . ASP A 1 92 ? 1.090 0.247 9.405 1.00 97.44 92 ASP A N 1
ATOM 784 C CA . ASP A 1 92 ? 0.972 0.832 10.739 1.00 97.44 92 ASP A CA 1
ATOM 785 C C . ASP A 1 92 ? -0.491 1.088 11.122 1.00 97.44 92 ASP A C 1
ATOM 787 O O . ASP A 1 92 ? -0.907 0.718 12.222 1.00 97.44 92 ASP A O 1
ATOM 791 N N . GLU A 1 93 ? -1.291 1.672 10.225 1.00 97.19 93 GLU A N 1
ATOM 792 C CA . GLU A 1 93 ? -2.729 1.885 10.435 1.00 97.19 93 GLU A CA 1
ATOM 793 C C . GLU A 1 93 ? -3.465 0.561 10.710 1.00 97.19 93 GLU A C 1
ATOM 795 O O . GLU A 1 93 ? -4.265 0.477 11.645 1.00 97.19 93 GLU A O 1
ATOM 800 N N . GLU A 1 94 ? -3.152 -0.494 9.955 1.00 95.94 94 GLU A N 1
ATOM 801 C CA . GLU A 1 94 ? -3.728 -1.832 10.125 1.00 95.94 94 GLU A CA 1
ATOM 802 C C . GLU A 1 94 ? -3.391 -2.432 11.499 1.00 95.94 94 GLU A C 1
ATOM 804 O O . GLU A 1 94 ? -4.279 -2.912 12.212 1.00 95.94 94 GLU A O 1
ATOM 809 N N . VAL A 1 95 ? -2.132 -2.307 11.928 1.00 97.00 95 VAL A N 1
ATOM 810 C CA . VAL A 1 95 ? -1.678 -2.752 13.251 1.00 97.00 95 VAL A CA 1
ATOM 811 C C . VAL A 1 95 ? -2.393 -1.993 14.369 1.00 97.00 95 VAL A C 1
ATOM 813 O O . VAL A 1 95 ? -2.781 -2.604 15.369 1.00 97.00 95 VAL A O 1
ATOM 816 N N . GLN A 1 96 ? -2.593 -0.677 14.231 1.00 97.94 96 GLN A N 1
ATOM 817 C CA . GLN A 1 96 ? -3.332 0.099 15.233 1.00 97.94 96 GLN A CA 1
ATOM 818 C C . GLN A 1 96 ? -4.800 -0.330 15.317 1.00 97.94 96 GLN A C 1
ATOM 820 O O . GLN A 1 96 ? -5.336 -0.438 16.420 1.00 97.94 96 GLN A O 1
ATOM 825 N N . LEU A 1 97 ? -5.444 -0.622 14.183 1.00 97.31 97 LEU A N 1
ATOM 826 C CA . LEU A 1 97 ? -6.825 -1.105 14.167 1.00 97.31 97 LEU A CA 1
ATOM 827 C C . LEU A 1 97 ? -6.969 -2.479 14.828 1.00 97.31 97 LEU A C 1
ATOM 829 O O . LEU A 1 97 ? -7.953 -2.707 15.530 1.00 97.31 97 LEU A O 1
ATOM 833 N N . ARG A 1 98 ? -5.997 -3.383 14.655 1.00 95.31 98 ARG A N 1
ATOM 834 C CA . ARG A 1 98 ? -5.987 -4.672 15.370 1.00 95.31 98 ARG A CA 1
ATOM 835 C C . ARG A 1 98 ? -5.845 -4.494 16.875 1.00 95.31 98 ARG A C 1
ATOM 837 O O . ARG A 1 98 ? -6.588 -5.106 17.631 1.00 95.31 98 ARG A O 1
ATOM 844 N N . ARG A 1 99 ? -4.937 -3.619 17.316 1.00 97.44 99 ARG A N 1
ATOM 845 C CA . ARG A 1 99 ? -4.777 -3.309 18.747 1.00 97.44 99 ARG A CA 1
ATOM 846 C C . ARG A 1 99 ? -6.050 -2.719 19.344 1.00 97.44 99 ARG A C 1
ATOM 848 O O . ARG A 1 99 ? -6.458 -3.120 20.424 1.00 97.44 99 ARG A O 1
ATOM 855 N N . LEU A 1 100 ? -6.701 -1.810 18.620 1.00 97.62 100 LEU A N 1
ATOM 856 C CA . LEU A 1 100 ? -7.968 -1.231 19.055 1.00 97.62 100 LEU A CA 1
ATOM 857 C C . LEU A 1 100 ? -9.074 -2.291 19.163 1.00 97.62 100 LEU A C 1
ATOM 859 O O . LEU A 1 100 ? -9.875 -2.246 20.093 1.00 97.62 100 LEU A O 1
ATOM 863 N N . GLU A 1 101 ? -9.126 -3.244 18.232 1.00 97.56 101 GLU A N 1
ATOM 864 C CA . GLU A 1 101 ? -10.047 -4.378 18.315 1.00 97.56 101 GLU A CA 1
ATOM 865 C C . GLU A 1 101 ? -9.790 -5.228 19.572 1.00 97.56 101 GLU A C 1
ATOM 867 O O . GLU A 1 101 ? -10.730 -5.524 20.313 1.00 97.56 101 GLU A O 1
ATOM 872 N N . GLU A 1 102 ? -8.529 -5.579 19.841 1.00 97.31 102 GLU A N 1
ATOM 873 C CA . GLU A 1 102 ? -8.117 -6.326 21.037 1.00 97.31 102 GLU A CA 1
ATOM 874 C C . GLU A 1 102 ? -8.502 -5.584 22.328 1.00 97.31 102 GLU A C 1
ATOM 876 O O . GLU A 1 102 ? -9.150 -6.165 23.202 1.00 97.31 102 GLU A O 1
ATOM 881 N N . ASP A 1 103 ? -8.208 -4.284 22.412 1.00 97.69 103 ASP A N 1
ATOM 882 C CA . ASP A 1 103 ? -8.551 -3.437 23.559 1.00 97.69 103 ASP A CA 1
ATOM 883 C C . ASP A 1 103 ? -10.070 -3.399 23.817 1.00 97.69 103 ASP A C 1
ATOM 885 O O . ASP A 1 103 ? -10.517 -3.442 24.969 1.00 97.69 103 ASP A O 1
ATOM 889 N N . LEU A 1 104 ? -10.884 -3.351 22.755 1.00 96.12 104 LEU A N 1
ATOM 890 C CA . LEU A 1 104 ? -12.346 -3.369 22.855 1.00 96.12 104 LEU A CA 1
ATOM 891 C C . LEU A 1 104 ? -12.877 -4.727 23.334 1.00 96.12 104 LEU A C 1
ATOM 893 O O . LEU A 1 104 ? -13.830 -4.769 24.121 1.00 96.12 104 LEU A O 1
ATOM 897 N N . TYR A 1 105 ? -12.278 -5.841 22.901 1.00 96.31 105 TYR A N 1
ATOM 898 C CA . TYR A 1 105 ? -12.630 -7.165 23.423 1.00 96.31 105 TYR A CA 1
ATOM 899 C C . TYR A 1 105 ? -12.260 -7.312 24.901 1.00 96.31 105 TYR A C 1
ATOM 901 O O . TYR A 1 105 ? -13.076 -7.812 25.682 1.00 96.31 105 TYR A O 1
ATOM 909 N N . ASP A 1 106 ? -11.094 -6.811 25.304 1.00 95.75 106 ASP A N 1
ATOM 910 C CA . ASP A 1 106 ? -10.663 -6.770 26.701 1.00 95.75 106 ASP A CA 1
ATOM 911 C C . ASP A 1 106 ? -11.604 -5.918 27.566 1.00 95.75 106 ASP A C 1
ATOM 913 O O . ASP A 1 106 ? -11.962 -6.307 28.684 1.00 95.75 106 ASP A O 1
ATOM 917 N N . GLU A 1 107 ? -12.033 -4.753 27.067 1.00 93.75 107 GLU A N 1
ATOM 918 C CA . GLU A 1 107 ? -13.012 -3.898 27.746 1.00 93.75 107 GLU A CA 1
ATOM 919 C C . GLU A 1 107 ? -14.351 -4.623 27.908 1.00 93.75 107 GLU A C 1
ATOM 921 O O . GLU A 1 107 ? -14.920 -4.641 29.005 1.00 93.75 107 GLU A O 1
ATOM 926 N N . ARG A 1 108 ? -14.824 -5.291 26.848 1.00 92.12 108 ARG A N 1
ATOM 927 C CA . ARG A 1 108 ? -16.054 -6.087 26.889 1.00 92.12 108 ARG A CA 1
ATOM 928 C C . ARG A 1 108 ? -15.955 -7.217 27.910 1.00 92.12 108 ARG A C 1
ATOM 930 O O . ARG A 1 108 ? -16.893 -7.428 28.673 1.00 92.12 108 ARG A O 1
ATOM 937 N N . GLN A 1 109 ? -14.828 -7.923 27.969 1.00 92.50 109 GLN A N 1
ATOM 938 C CA . GLN A 1 109 ? -14.624 -9.002 28.935 1.00 92.50 109 GLN A CA 1
ATOM 939 C C . GLN A 1 109 ? -14.645 -8.482 30.380 1.00 92.50 109 GLN A C 1
ATOM 941 O O . GLN A 1 109 ? -15.287 -9.083 31.243 1.00 92.50 109 GLN A O 1
ATOM 946 N N . LYS A 1 110 ? -13.989 -7.345 30.648 1.00 91.62 110 LYS A N 1
ATOM 947 C CA . LYS A 1 110 ? -13.987 -6.700 31.974 1.00 91.62 110 LYS A CA 1
ATOM 948 C C . LYS A 1 110 ? -15.379 -6.232 32.389 1.00 91.62 110 LYS A C 1
ATOM 950 O O . LYS A 1 110 ? -15.725 -6.352 33.564 1.00 91.62 110 LYS A O 1
ATOM 955 N N . LEU A 1 111 ? -16.176 -5.737 31.441 1.00 89.44 111 LEU A N 1
ATOM 956 C CA . LEU A 1 111 ? -17.548 -5.297 31.684 1.00 89.44 111 LEU A CA 1
ATOM 957 C C . LEU A 1 111 ? -18.396 -6.430 32.289 1.00 89.44 111 LEU A C 1
ATOM 959 O O . LEU A 1 111 ? -19.013 -6.231 33.333 1.00 89.44 111 LEU A O 1
ATOM 963 N N . PHE A 1 112 ? -18.327 -7.633 31.717 1.00 84.00 112 PHE A N 1
ATOM 964 C CA . PHE A 1 112 ? -19.063 -8.803 32.213 1.00 84.00 112 PHE A CA 1
ATOM 965 C C . PHE A 1 112 ? -18.422 -9.485 33.428 1.00 84.00 112 PHE A C 1
ATOM 967 O O . PHE A 1 112 ? -19.124 -10.063 34.255 1.00 84.00 112 PHE A O 1
ATOM 974 N N . ALA A 1 113 ? -17.099 -9.394 33.591 1.00 81.62 113 ALA A N 1
ATOM 975 C CA . ALA A 1 113 ? -16.437 -9.860 34.810 1.00 81.62 113 ALA A CA 1
ATOM 976 C C . ALA A 1 113 ? -16.874 -9.043 36.040 1.00 81.62 113 ALA A C 1
ATOM 978 O O . ALA A 1 113 ? -17.104 -9.609 37.103 1.00 81.62 113 ALA A O 1
ATOM 979 N N . SER A 1 114 ? -17.052 -7.725 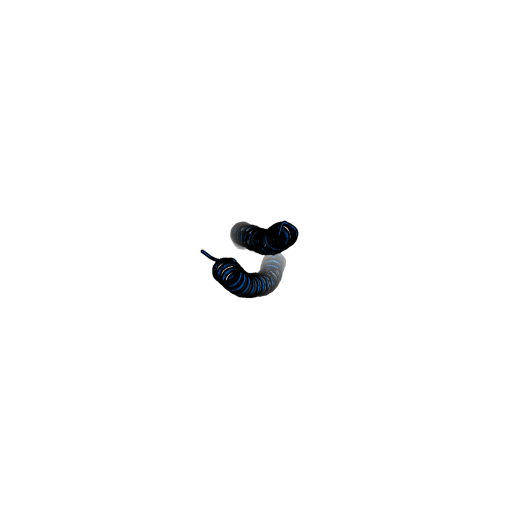35.881 1.00 65.31 114 SER A N 1
ATOM 980 C CA . SER A 1 114 ? -17.529 -6.845 36.956 1.00 65.31 114 SER A CA 1
ATOM 981 C C . SER A 1 114 ? -19.001 -7.059 37.333 1.00 65.31 114 SER A C 1
ATOM 983 O O . SER A 1 114 ? -19.401 -6.754 38.454 1.00 65.31 114 SER A O 1
ATOM 985 N N . GLU A 1 115 ? -19.804 -7.613 36.423 1.00 58.31 115 GLU A N 1
ATOM 986 C CA . GLU A 1 115 ? -21.217 -7.918 36.660 1.00 58.31 115 GLU A CA 1
ATOM 987 C C . GLU A 1 115 ? -21.381 -9.194 37.507 1.00 58.31 115 GLU A C 1
ATOM 989 O O . GLU A 1 115 ? -22.150 -9.202 38.466 1.00 58.31 115 GLU A O 1
ATOM 994 N N . ASN A 1 116 ? -20.555 -10.220 37.262 1.00 57.41 116 ASN A N 1
ATOM 995 C CA . ASN A 1 116 ? -20.559 -11.465 38.045 1.00 57.41 116 ASN A CA 1
ATOM 996 C C . ASN A 1 116 ? -20.126 -11.281 39.512 1.00 57.41 116 ASN A C 1
ATOM 998 O O . ASN A 1 116 ? -20.635 -11.979 40.383 1.00 57.41 116 ASN A O 1
ATOM 1002 N N . ASP A 1 117 ? -19.229 -10.338 39.819 1.00 52.47 117 ASP A N 1
ATOM 1003 C CA . ASP A 1 117 ? -18.872 -10.024 41.215 1.00 52.47 117 ASP A CA 1
ATOM 1004 C C . ASP A 1 117 ? -19.974 -9.222 41.941 1.00 52.47 117 ASP A C 1
ATOM 1006 O O . ASP A 1 117 ? -20.037 -9.213 43.173 1.00 52.47 117 ASP A O 1
ATOM 1010 N N . SER A 1 118 ? -20.867 -8.573 41.185 1.00 50.69 118 SER A N 1
ATOM 1011 C CA . SER A 1 118 ? -21.985 -7.785 41.719 1.00 50.69 118 SER A CA 1
ATOM 1012 C C . SER A 1 118 ? -23.184 -8.655 42.117 1.00 50.69 118 SER A C 1
ATOM 1014 O O . SER A 1 118 ? -23.879 -8.318 43.069 1.00 50.69 118 SER A O 1
ATOM 1016 N N . GLU A 1 119 ? -23.416 -9.778 41.426 1.00 47.81 119 GLU A N 1
ATOM 1017 C CA . GLU 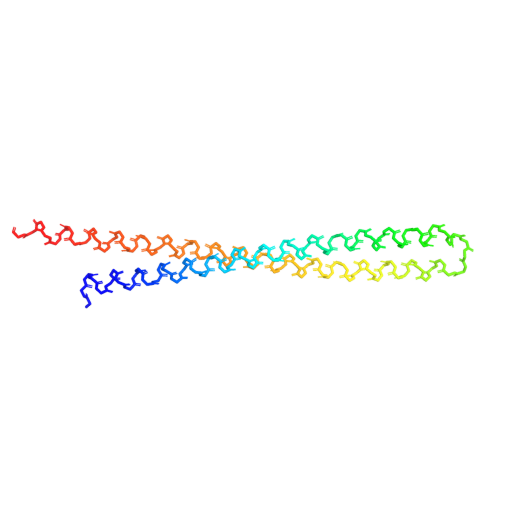A 1 119 ? -24.539 -10.695 41.700 1.00 47.81 119 GLU A CA 1
ATOM 1018 C C . GLU A 1 119 ? -24.253 -11.734 42.802 1.00 47.81 119 GLU A C 1
ATOM 1020 O O . GLU A 1 119 ? -25.179 -12.337 43.335 1.00 47.81 119 GLU A O 1
ATOM 1025 N N . VAL A 1 120 ? -22.989 -11.950 43.187 1.00 50.12 120 VAL A N 1
ATOM 1026 C CA . VAL A 1 120 ? -22.608 -12.958 44.205 1.00 50.12 120 VAL A CA 1
ATOM 1027 C C . VAL A 1 120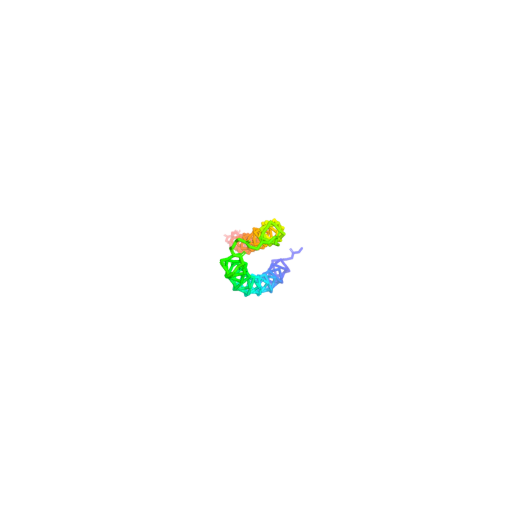 ? -22.639 -12.397 45.643 1.00 50.12 120 VAL A C 1
ATOM 1029 O O . VAL A 1 120 ? -22.400 -13.130 46.603 1.00 50.12 120 VAL A O 1
ATOM 1032 N N . SER A 1 121 ? -22.961 -11.110 45.820 1.00 45.97 121 SER A N 1
ATOM 1033 C CA . SER A 1 121 ? -22.968 -10.432 47.130 1.00 45.97 121 SER A CA 1
ATOM 1034 C C . SER A 1 121 ? -24.355 -10.195 47.759 1.00 45.97 121 SER A C 1
ATOM 1036 O O . SER A 1 121 ? -24.407 -9.499 48.774 1.00 45.97 121 SER A O 1
ATOM 1038 N N . ASP A 1 122 ? -25.440 -10.771 47.222 1.00 40.00 122 ASP A N 1
ATOM 1039 C CA . ASP A 1 122 ? -26.807 -10.679 47.790 1.00 40.00 122 ASP A CA 1
ATOM 1040 C C . ASP A 1 122 ? -27.302 -11.991 48.437 1.00 40.00 122 ASP A C 1
ATOM 1042 O O . ASP A 1 122 ? -27.161 -13.075 47.821 1.00 40.00 122 ASP A O 1
#

Secondary structure (DSSP, 8-state):
--HHHHHHHHHHHHHHHHHHHHHHHHHHHHHHHHHHHHHHHHHHHHHHHHHHHHHTTT-TTHHHHHHHHHHHHHHHHHHHHHHHHHHHHHHHHHHHHHHHHHHHHHHHHHHHHHHHHHHTT-

Radius of gyration: 27.18 Å; chains: 1; bounding box: 56×25×80 Å